Protein AF-F3FWD6-F1 (afdb_monomer_lite)

pLDDT: mean 83.11, std 5.77, range [55.75, 89.88]

Structure (mmCIF, N/CA/C/O backbone):
data_AF-F3FWD6-F1
#
_entry.id   AF-F3FWD6-F1
#
loop_
_atom_site.group_PDB
_atom_site.id
_atom_site.type_symbol
_atom_site.label_atom_id
_atom_site.label_alt_id
_atom_site.label_comp_id
_atom_site.label_asym_id
_atom_site.label_entity_id
_atom_site.label_seq_id
_atom_site.pdbx_PDB_ins_code
_atom_site.Cartn_x
_atom_site.Cartn_y
_atom_site.Cartn_z
_atom_site.occupancy
_atom_site.B_iso_or_equiv
_atom_site.auth_seq_id
_atom_site.auth_comp_id
_atom_site.auth_asym_id
_atom_site.auth_atom_id
_atom_site.pdbx_PDB_model_num
ATOM 1 N N . MET A 1 1 ? -16.218 11.664 8.652 1.00 55.75 1 MET A N 1
ATOM 2 C CA . MET A 1 1 ? -15.974 10.203 8.638 1.00 55.75 1 MET A CA 1
ATOM 3 C C . MET A 1 1 ? -15.154 9.866 9.872 1.00 55.75 1 MET A C 1
ATOM 5 O O . MET A 1 1 ? -14.210 10.591 10.150 1.00 55.75 1 MET A O 1
ATOM 9 N N . ASN A 1 2 ? -15.554 8.859 10.651 1.00 81.00 2 ASN A N 1
ATOM 10 C CA . ASN A 1 2 ? -14.878 8.513 11.906 1.00 81.00 2 ASN A CA 1
ATOM 11 C C . ASN A 1 2 ? -13.437 8.042 11.641 1.00 81.00 2 ASN A C 1
ATOM 13 O O . ASN A 1 2 ? -13.221 7.288 10.697 1.00 81.00 2 ASN A O 1
ATOM 17 N N . ILE A 1 3 ? -12.483 8.455 12.484 1.00 76.81 3 ILE A N 1
ATOM 18 C CA . ILE A 1 3 ? -11.071 8.015 12.478 1.00 76.81 3 ILE A CA 1
ATOM 19 C C . ILE A 1 3 ? -10.930 6.491 12.267 1.00 76.81 3 ILE A C 1
ATOM 21 O O . ILE A 1 3 ? -10.198 6.094 11.362 1.00 76.81 3 ILE A O 1
ATOM 25 N N . PRO A 1 4 ? -11.672 5.622 12.986 1.00 76.31 4 PRO A N 1
ATOM 26 C CA . PRO A 1 4 ? -11.617 4.175 12.754 1.00 76.31 4 PRO A CA 1
ATOM 27 C C . PRO A 1 4 ? -12.084 3.742 11.357 1.00 76.31 4 PRO A C 1
ATOM 29 O O . PRO A 1 4 ? -11.540 2.785 10.814 1.00 76.31 4 PRO A O 1
ATOM 32 N N . ASN A 1 5 ? -13.037 4.460 10.750 1.00 82.19 5 ASN A N 1
ATOM 33 C CA . ASN A 1 5 ? -13.523 4.177 9.395 1.00 82.19 5 ASN A CA 1
ATOM 34 C C . ASN A 1 5 ? -12.478 4.563 8.330 1.00 82.19 5 ASN A C 1
ATOM 36 O O . ASN A 1 5 ? -12.390 3.944 7.275 1.00 82.19 5 ASN A O 1
ATOM 40 N N . LEU A 1 6 ? -11.647 5.573 8.616 1.00 81.25 6 LEU A N 1
ATOM 41 C CA . LEU A 1 6 ? -10.544 5.963 7.739 1.00 81.25 6 LEU A CA 1
ATOM 42 C C . LEU A 1 6 ? -9.457 4.877 7.693 1.00 81.25 6 LEU A C 1
ATOM 44 O O . LEU A 1 6 ? -8.981 4.558 6.611 1.00 81.25 6 LEU A O 1
ATOM 48 N N . ILE A 1 7 ? -9.113 4.266 8.835 1.00 82.38 7 ILE A N 1
ATOM 49 C CA . ILE A 1 7 ? -8.109 3.185 8.908 1.00 82.38 7 ILE A CA 1
ATOM 50 C C . ILE A 1 7 ? -8.601 1.911 8.207 1.00 82.38 7 ILE A C 1
ATOM 52 O O . ILE A 1 7 ? -7.832 1.253 7.508 1.00 82.38 7 ILE A O 1
ATOM 56 N N . THR A 1 8 ? -9.891 1.586 8.321 1.00 85.88 8 THR A N 1
ATOM 57 C CA . THR A 1 8 ? -10.469 0.428 7.616 1.00 85.88 8 THR A CA 1
ATOM 58 C C . THR A 1 8 ? -10.464 0.628 6.105 1.00 85.88 8 THR A C 1
ATOM 60 O O . THR A 1 8 ? -10.043 -0.263 5.370 1.00 85.88 8 THR A O 1
ATOM 63 N N . VAL A 1 9 ? -10.871 1.809 5.629 1.00 83.25 9 VAL A N 1
ATOM 64 C CA . VAL A 1 9 ? -10.820 2.135 4.195 1.00 83.25 9 VAL A CA 1
ATOM 65 C C . VAL A 1 9 ? -9.379 2.146 3.686 1.00 83.25 9 VAL A C 1
ATOM 67 O O . VAL A 1 9 ? -9.122 1.626 2.603 1.00 83.25 9 VAL A O 1
ATOM 70 N N . LEU A 1 10 ? -8.434 2.666 4.477 1.00 84.38 10 LEU A N 1
ATOM 71 C CA . LEU A 1 10 ? -7.008 2.660 4.156 1.00 84.38 10 LEU A CA 1
ATOM 72 C C . LEU A 1 10 ? -6.515 1.227 3.876 1.00 84.38 10 LEU A C 1
ATOM 74 O O . LEU A 1 10 ? -5.982 0.982 2.798 1.00 84.38 10 LEU A O 1
ATOM 78 N N . ARG A 1 11 ? -6.776 0.254 4.762 1.00 82.25 11 ARG A N 1
ATOM 79 C CA . ARG A 1 11 ? -6.374 -1.156 4.550 1.00 82.25 11 ARG A CA 1
ATOM 80 C C . ARG A 1 11 ? -6.916 -1.745 3.247 1.00 82.25 11 ARG A C 1
ATOM 82 O O . ARG A 1 11 ? -6.168 -2.375 2.503 1.00 82.25 11 ARG A O 1
ATOM 89 N N . VAL A 1 12 ? -8.194 -1.510 2.943 1.00 86.75 12 VAL A N 1
ATOM 90 C CA . VAL A 1 12 ? -8.826 -2.014 1.710 1.00 86.75 12 VAL A CA 1
ATOM 91 C C . VAL A 1 12 ? -8.188 -1.402 0.461 1.00 86.75 12 VAL A C 1
ATOM 93 O O . VAL A 1 12 ? -8.067 -2.082 -0.552 1.00 86.75 12 VAL A O 1
ATOM 96 N N . LEU A 1 13 ? -7.745 -0.145 0.533 1.00 85.75 13 LEU A N 1
ATOM 97 C CA . LEU A 1 13 ? -7.104 0.570 -0.573 1.00 85.75 13 LEU A CA 1
ATOM 98 C C . LEU A 1 13 ? -5.628 0.172 -0.753 1.00 85.75 13 LEU A C 1
ATOM 100 O O . LEU A 1 13 ? -5.137 0.148 -1.881 1.00 85.75 13 LEU A O 1
ATOM 104 N N . LEU A 1 14 ? -4.924 -0.206 0.320 1.00 84.44 14 LEU A N 1
ATOM 105 C CA . LEU A 1 14 ? -3.529 -0.656 0.224 1.00 84.44 14 LEU A CA 1
ATOM 106 C C . LEU A 1 14 ? -3.366 -2.003 -0.496 1.00 84.44 14 LEU A C 1
ATOM 108 O O . LEU A 1 14 ? -2.356 -2.189 -1.172 1.00 84.44 14 LEU A O 1
ATOM 112 N N . ILE A 1 15 ? -4.343 -2.912 -0.424 1.00 86.25 15 ILE A N 1
ATOM 113 C CA . ILE A 1 15 ? -4.305 -4.212 -1.125 1.00 86.25 15 ILE A CA 1
ATOM 114 C C . ILE A 1 15 ? -4.174 -4.048 -2.657 1.00 86.25 15 ILE A C 1
ATOM 116 O O . ILE A 1 15 ? -3.213 -4.570 -3.230 1.00 86.25 15 ILE A O 1
ATOM 120 N N . PRO A 1 16 ? -5.069 -3.321 -3.358 1.00 86.94 16 PRO A N 1
ATOM 121 C CA . PRO A 1 16 ? -4.952 -3.128 -4.800 1.00 86.94 16 PRO A CA 1
ATOM 122 C C . PR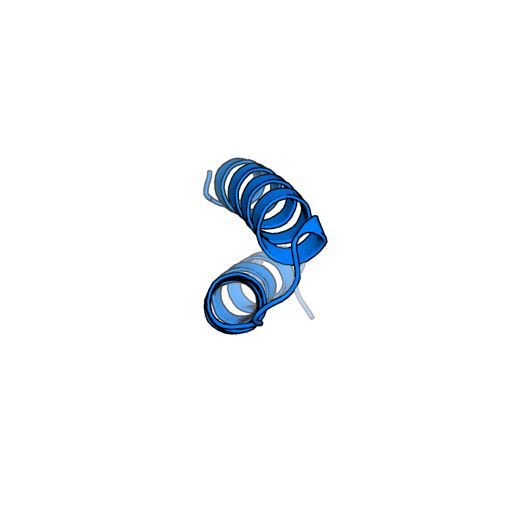O A 1 16 ? -3.739 -2.273 -5.188 1.00 86.94 16 PRO A C 1
ATOM 124 O O . PRO A 1 16 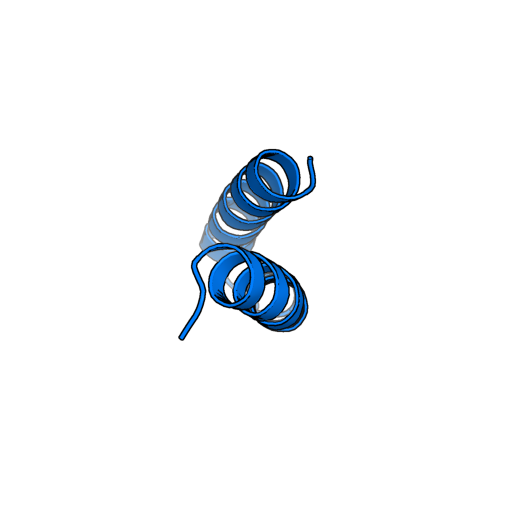? -3.149 -2.528 -6.236 1.00 86.94 16 PRO A O 1
ATOM 127 N N . ILE A 1 17 ? -3.320 -1.306 -4.356 1.00 85.81 17 ILE A N 1
ATOM 128 C CA . ILE A 1 17 ? -2.093 -0.521 -4.593 1.00 85.81 17 ILE A CA 1
ATOM 129 C C . ILE A 1 17 ? -0.860 -1.429 -4.570 1.00 85.81 17 ILE A C 1
ATOM 131 O O . ILE A 1 17 ? -0.011 -1.337 -5.456 1.00 85.81 17 ILE A O 1
ATOM 135 N N . PHE A 1 18 ? -0.771 -2.325 -3.585 1.00 86.19 18 PHE A N 1
ATOM 136 C CA . PHE A 1 18 ? 0.324 -3.283 -3.482 1.00 86.19 18 PHE A CA 1
ATOM 137 C C . PHE A 1 18 ? 0.376 -4.204 -4.705 1.00 86.19 18 PHE A C 1
ATOM 139 O O . PHE A 1 18 ? 1.441 -4.378 -5.292 1.00 86.19 18 PHE A O 1
ATOM 146 N N . ILE A 1 19 ? -0.775 -4.726 -5.145 1.00 85.62 19 ILE A N 1
ATOM 147 C CA . ILE A 1 19 ? -0.866 -5.578 -6.340 1.00 85.62 19 ILE A CA 1
ATOM 148 C C . ILE A 1 19 ? -0.430 -4.814 -7.597 1.00 85.62 19 ILE A C 1
ATOM 150 O O . ILE A 1 19 ? 0.359 -5.341 -8.377 1.00 85.62 19 ILE A O 1
ATOM 154 N N . LEU A 1 20 ? -0.889 -3.571 -7.783 1.00 86.88 20 LEU A N 1
ATOM 155 C CA . LEU A 1 20 ? -0.506 -2.731 -8.925 1.00 86.88 20 LEU A CA 1
ATOM 156 C C . LEU A 1 20 ? 0.999 -2.460 -8.971 1.00 86.88 20 LEU A C 1
ATOM 158 O O . LEU A 1 20 ? 1.611 -2.589 -10.030 1.00 86.88 20 LEU A O 1
ATOM 162 N N . LEU A 1 21 ? 1.599 -2.109 -7.832 1.00 85.25 21 LEU A N 1
ATOM 163 C CA . LEU A 1 21 ? 3.042 -1.889 -7.735 1.00 85.25 21 LEU A CA 1
ATOM 164 C C . LEU A 1 21 ? 3.823 -3.187 -7.945 1.00 85.25 21 LEU A C 1
ATOM 166 O O . LEU A 1 21 ? 4.876 -3.168 -8.571 1.00 85.25 21 LEU A O 1
ATOM 170 N N . PHE A 1 22 ? 3.321 -4.328 -7.484 1.00 82.25 22 PHE A N 1
ATOM 171 C CA . PHE A 1 22 ? 4.012 -5.599 -7.678 1.00 82.25 22 PHE A CA 1
ATOM 172 C C . PHE A 1 22 ? 3.964 -6.086 -9.135 1.00 82.25 22 PHE A C 1
ATOM 174 O O . PHE A 1 22 ? 4.937 -6.646 -9.630 1.00 82.25 22 PHE A O 1
ATOM 181 N N . TYR A 1 23 ? 2.853 -5.851 -9.839 1.00 83.75 23 TYR A N 1
ATOM 182 C CA . TYR A 1 23 ? 2.678 -6.277 -11.235 1.00 83.75 23 TYR A CA 1
ATOM 183 C C . TYR A 1 23 ? 3.353 -5.359 -12.259 1.00 83.75 23 TYR A C 1
ATOM 185 O O . TYR A 1 23 ? 3.463 -5.700 -13.438 1.00 83.75 23 TYR A O 1
ATOM 193 N N . MET A 1 24 ? 3.764 -4.170 -11.836 1.00 85.00 24 MET A N 1
ATOM 194 C CA . MET A 1 24 ? 4.317 -3.163 -12.721 1.00 85.00 24 MET A CA 1
ATOM 195 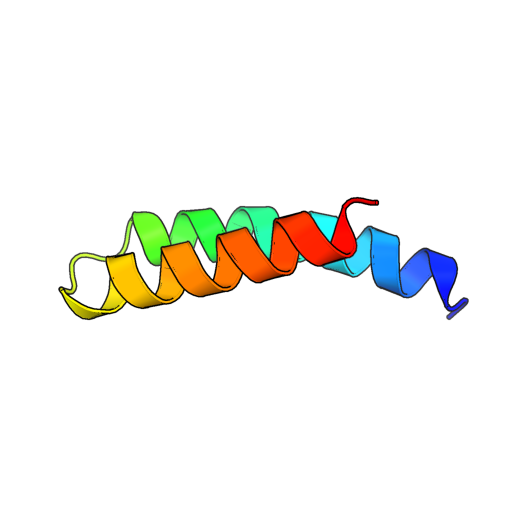C C . MET A 1 24 ? 5.791 -3.498 -13.073 1.00 85.00 24 MET A C 1
ATOM 197 O O . MET A 1 24 ? 6.621 -3.662 -12.178 1.00 85.00 24 MET A O 1
ATOM 201 N N . PRO A 1 25 ? 6.157 -3.588 -14.372 1.00 79.56 25 PRO A N 1
ATOM 202 C CA . PRO A 1 25 ? 7.438 -4.133 -14.837 1.00 79.56 25 PRO A CA 1
ATOM 203 C C . PRO A 1 25 ? 8.566 -3.090 -14.814 1.00 79.56 25 PRO A C 1
ATOM 205 O O . PRO A 1 25 ? 9.275 -2.892 -15.799 1.00 79.56 25 PRO A O 1
ATOM 208 N N . TYR A 1 26 ? 8.739 -2.398 -13.692 1.00 82.56 26 TYR A N 1
ATOM 209 C CA . TYR A 1 26 ? 9.849 -1.471 -13.509 1.00 82.56 26 TYR A CA 1
ATOM 210 C C . TYR A 1 26 ? 10.699 -1.842 -12.292 1.00 82.56 26 TYR A C 1
ATOM 212 O O . TYR A 1 26 ? 10.192 -2.298 -11.272 1.00 82.56 26 TYR A O 1
ATOM 220 N N . HIS A 1 27 ? 12.001 -1.563 -12.351 1.00 77.06 27 HIS A N 1
ATOM 221 C CA . HIS A 1 27 ? 12.925 -1.858 -11.248 1.00 77.06 27 HIS A CA 1
ATOM 222 C C . HIS A 1 27 ? 12.566 -1.147 -9.931 1.00 77.06 27 HIS A C 1
ATOM 224 O O . HIS A 1 27 ? 12.696 -1.739 -8.863 1.00 77.06 27 HIS A O 1
ATOM 230 N N . TRP A 1 28 ? 12.057 0.089 -9.990 1.00 84.31 28 TRP A N 1
ATOM 231 C CA . TRP A 1 28 ? 11.592 0.826 -8.805 1.00 84.31 28 TRP A CA 1
ATOM 232 C C . TRP A 1 28 ? 10.301 0.261 -8.197 1.00 84.31 28 TRP A C 1
ATOM 234 O O . TRP A 1 28 ? 9.966 0.582 -7.058 1.00 84.31 28 TRP A O 1
ATOM 244 N N . SER A 1 29 ? 9.594 -0.610 -8.922 1.00 83.44 29 SER A N 1
ATOM 245 C CA . SER A 1 29 ? 8.288 -1.119 -8.511 1.00 83.44 29 SER A CA 1
ATOM 246 C C . SER A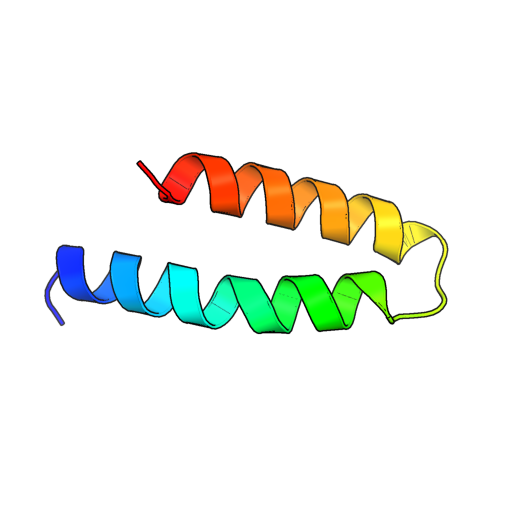 1 29 ? 8.385 -2.060 -7.315 1.00 83.44 29 SER A C 1
ATOM 248 O O . SER A 1 29 ? 7.571 -1.981 -6.401 1.00 83.44 29 SER A O 1
ATOM 250 N N . TYR A 1 30 ? 9.449 -2.863 -7.241 1.00 82.56 30 TYR A N 1
ATOM 251 C CA . TYR A 1 30 ? 9.726 -3.717 -6.083 1.00 82.56 30 TYR A CA 1
ATOM 252 C C . TYR A 1 30 ? 10.023 -2.911 -4.813 1.00 82.56 30 TYR A C 1
ATOM 254 O O . TYR A 1 30 ? 9.584 -3.275 -3.724 1.00 82.56 30 TYR A O 1
ATOM 262 N N . MET A 1 31 ? 10.742 -1.795 -4.956 1.00 86.31 31 MET A N 1
ATOM 263 C CA . MET A 1 31 ? 11.094 -0.911 -3.842 1.00 86.31 31 MET A CA 1
ATOM 264 C C . MET A 1 31 ? 9.876 -0.111 -3.354 1.00 86.31 31 MET A C 1
ATOM 266 O O . MET A 1 31 ? 9.687 0.073 -2.155 1.00 86.31 31 MET A O 1
ATOM 270 N N . ALA A 1 32 ? 9.001 0.305 -4.274 1.00 86.62 32 ALA A N 1
ATOM 271 C CA . ALA A 1 32 ? 7.715 0.908 -3.937 1.00 86.62 32 ALA A CA 1
ATOM 272 C C . ALA A 1 32 ? 6.762 -0.106 -3.275 1.00 86.62 32 ALA A C 1
ATOM 274 O O . ALA A 1 32 ? 6.130 0.214 -2.269 1.00 86.62 32 ALA A O 1
ATOM 275 N N . ALA A 1 33 ? 6.692 -1.340 -3.784 1.00 86.19 33 ALA A N 1
ATOM 276 C CA . ALA A 1 33 ? 5.871 -2.403 -3.208 1.00 86.19 33 ALA A CA 1
ATOM 277 C C . ALA A 1 33 ? 6.310 -2.762 -1.778 1.00 86.19 33 ALA A C 1
ATOM 279 O O . ALA A 1 33 ? 5.456 -2.915 -0.906 1.00 86.19 33 ALA A O 1
ATOM 280 N N . SER A 1 34 ? 7.618 -2.840 -1.501 1.00 87.62 34 SER A N 1
ATOM 281 C CA . SER A 1 34 ? 8.120 -3.122 -0.147 1.00 87.62 34 SER A CA 1
ATOM 282 C C . SER A 1 34 ? 7.819 -1.991 0.841 1.00 87.62 34 SER A C 1
ATOM 284 O O . SER A 1 34 ? 7.416 -2.263 1.972 1.00 87.62 34 SER A O 1
ATOM 286 N N . ALA A 1 35 ? 7.931 -0.730 0.411 1.00 89.88 35 ALA A N 1
ATOM 287 C CA . ALA A 1 35 ? 7.566 0.428 1.226 1.00 89.88 35 ALA A CA 1
ATOM 288 C C . ALA A 1 35 ? 6.064 0.446 1.554 1.00 89.88 35 ALA A C 1
ATOM 290 O O . ALA A 1 35 ? 5.684 0.639 2.710 1.00 89.88 35 ALA A O 1
ATOM 291 N N . VAL A 1 36 ? 5.207 0.185 0.559 1.00 88.06 36 VAL A N 1
ATOM 292 C CA . VAL A 1 36 ? 3.751 0.088 0.755 1.00 88.06 36 VAL A CA 1
ATOM 293 C C . VAL A 1 36 ? 3.394 -1.074 1.676 1.00 88.06 36 VAL A C 1
ATOM 295 O O . VAL A 1 36 ? 2.555 -0.906 2.556 1.00 88.06 36 VAL A O 1
ATOM 298 N N . PHE A 1 37 ? 4.056 -2.224 1.539 1.00 86.25 37 PHE A N 1
ATOM 299 C CA . PHE A 1 37 ? 3.849 -3.370 2.423 1.00 86.25 37 PHE A CA 1
ATOM 300 C C . PHE A 1 37 ? 4.230 -3.067 3.877 1.00 86.25 37 PHE A C 1
ATOM 302 O O . PHE A 1 37 ? 3.466 -3.374 4.789 1.00 86.25 37 PHE A O 1
ATOM 309 N N . ALA A 1 38 ? 5.371 -2.412 4.107 1.00 89.06 38 ALA A N 1
ATOM 310 C CA . ALA A 1 38 ? 5.788 -1.999 5.447 1.00 89.06 38 ALA A CA 1
ATOM 311 C C . ALA A 1 38 ? 4.788 -1.016 6.084 1.00 89.06 38 ALA A C 1
ATOM 313 O O . ALA A 1 38 ? 4.460 -1.133 7.264 1.00 89.06 38 ALA A O 1
ATOM 314 N N . PHE A 1 39 ? 4.260 -0.078 5.293 1.00 87.06 39 PHE A N 1
ATOM 315 C CA . PHE A 1 39 ? 3.250 0.878 5.750 1.00 87.06 39 PHE A CA 1
ATOM 316 C C . PHE A 1 39 ? 1.8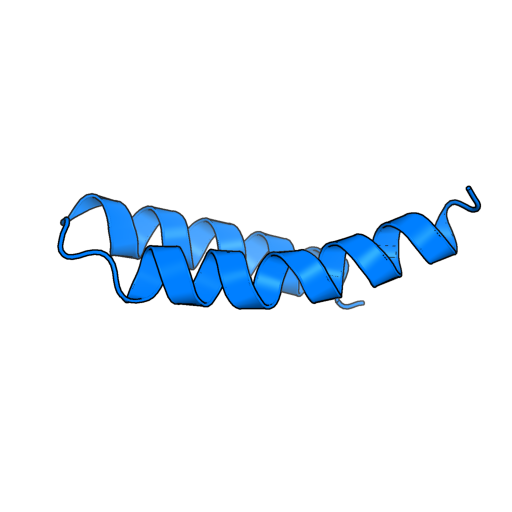93 0.208 6.027 1.00 87.06 39 PHE A C 1
ATOM 318 O O . PHE A 1 39 ? 1.226 0.527 7.014 1.00 87.06 39 PHE A O 1
ATOM 325 N N . ALA A 1 40 ? 1.501 -0.759 5.192 1.00 85.38 40 ALA A N 1
ATOM 326 C CA . ALA A 1 40 ? 0.320 -1.590 5.413 1.00 85.38 40 ALA A CA 1
ATOM 327 C C . ALA A 1 40 ? 0.430 -2.363 6.727 1.00 85.38 40 ALA A C 1
ATOM 329 O O . ALA A 1 40 ? -0.475 -2.290 7.548 1.00 85.38 40 ALA A O 1
ATOM 330 N N . ALA A 1 41 ? 1.566 -3.021 6.971 1.00 84.19 41 ALA A N 1
ATOM 331 C CA . ALA A 1 41 ? 1.805 -3.770 8.201 1.00 84.19 41 ALA A CA 1
ATOM 332 C C . ALA A 1 41 ? 1.750 -2.878 9.454 1.00 84.19 41 ALA A C 1
ATOM 334 O O . ALA A 1 41 ? 1.183 -3.275 10.467 1.00 84.19 41 ALA A O 1
ATOM 335 N N . ALA A 1 42 ? 2.277 -1.651 9.381 1.00 85.50 42 ALA A N 1
ATOM 336 C CA . ALA A 1 42 ? 2.232 -0.699 10.494 1.00 85.50 42 ALA A CA 1
ATOM 337 C C . ALA A 1 42 ? 0.811 -0.207 10.826 1.00 85.50 42 ALA A C 1
ATOM 339 O O . ALA A 1 42 ? 0.539 0.170 11.963 1.00 85.50 42 ALA A O 1
ATOM 340 N N . THR A 1 43 ? -0.090 -0.200 9.842 1.00 83.12 43 THR A N 1
ATOM 341 C CA . THR A 1 43 ? -1.492 0.21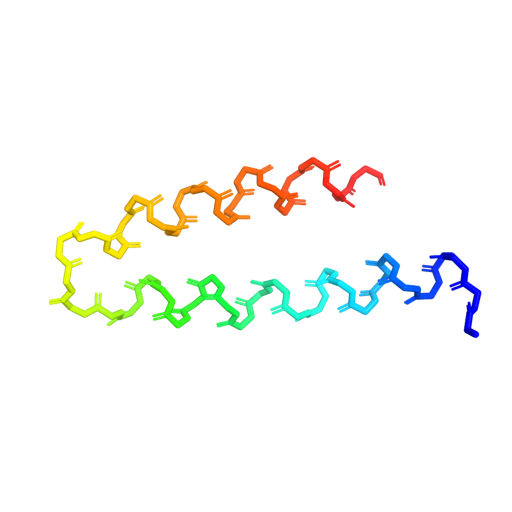8 10.010 1.00 83.12 43 THR A CA 1
ATOM 342 C C . THR A 1 43 ? -2.448 -0.964 10.226 1.00 83.12 43 THR A C 1
ATOM 344 O O . THR A 1 43 ? -3.642 -0.742 10.462 1.00 83.12 43 THR A O 1
ATOM 347 N N . ASP A 1 44 ? -1.941 -2.208 10.180 1.00 75.81 44 ASP A N 1
ATOM 348 C CA . ASP A 1 44 ? -2.723 -3.438 10.363 1.00 75.81 44 ASP A CA 1
ATOM 349 C C . ASP A 1 44 ? -2.932 -3.863 11.837 1.00 75.81 44 ASP A C 1
ATOM 351 O O . ASP A 1 44 ? -3.742 -4.753 12.105 1.00 75.81 44 ASP A O 1
ATOM 355 N N . TRP A 1 45 ? -2.297 -3.174 12.798 1.00 67.19 45 TRP A N 1
ATOM 356 C CA . TRP A 1 45 ? -2.513 -3.371 14.244 1.00 67.19 45 TRP A CA 1
ATOM 357 C C . TRP A 1 45 ? -3.878 -2.863 14.735 1.00 67.19 45 TRP A C 1
ATOM 359 O O . TRP A 1 45 ? -4.402 -1.882 14.152 1.00 67.19 45 TRP A O 1
#

InterPro domains:
  IPR000462 CDP-alcohol phosphatidyltransferase [PF01066] (1-45)
  IPR043130 CDP-alcohol phosphatidyltransferase, transmembrane domain [G3DSA:1.20.120.1760] (2-45)

Radius of gyration: 11.73 Å; chains: 1; bounding box: 29×16×29 Å

Sequence (45 aa):
MNIPNLITVLRVLLIPIFILLFYMPYHWSYMAASAVFAFAAATDW

Organism: NCBI:txid629262

Foldseek 3Di:
DDPVVVLVVVLVVLVVVLVVLVPDPDPCSVVVSVVSVVVSVVSVD

Secondary structure (DSSP, 8-state):
--HHHHHHHHHHHHHHHHHHHHHS-SHHHHHHHHHHHHHHHHH--